Protein AF-A0A1Y3BG03-F1 (afdb_monomer_lite)

InterPro domains:
  IPR049916 WD repeat-containing protein 72-like [PTHR44099] (2-112)

Organism: Euroglyphus maynei (NCBI:txid6958)

Foldseek 3Di:
DVCVVCVLVVLVVLLVVLVVLVVCVVVPPVPDPPPSCPDPLNVCLVVLLVSLLVCCVPVVPSCVVVVQSSLSSNCSSDDLVCCVVPNDCRRRVSNVVPVQWDADNVVRDTGD

Sequence (112 aa):
MIAEARPAAFITTLAKEVTRYNTLQQQQQTSLNIIPHQTVLYRSRPEILRNLELLIKEHEKDVYDLIIETTDIVLYSLDQNALRNKGLGEMFPALTRFQNVTYCLSSKRVAV

Structure (mmCIF, N/CA/C/O backbone):
data_AF-A0A1Y3BG03-F1
#
_entry.id   AF-A0A1Y3BG03-F1
#
loop_
_atom_site.group_PDB
_atom_site.id
_atom_site.type_symbol
_atom_site.label_atom_id
_atom_site.label_alt_id
_atom_site.label_comp_id
_atom_site.label_asym_id
_atom_site.label_entity_id
_atom_site.label_seq_id
_atom_site.pdbx_PDB_ins_code
_atom_site.Cartn_x
_atom_site.Cartn_y
_atom_site.Cartn_z
_atom_site.occupancy
_atom_site.B_iso_or_equiv
_atom_site.auth_seq_id
_atom_site.auth_comp_id
_atom_site.auth_asym_id
_atom_site.auth_atom_id
_atom_site.pdbx_PDB_model_num
ATOM 1 N N . MET A 1 1 ? 4.990 11.421 13.079 1.00 58.62 1 MET A N 1
ATOM 2 C CA . MET A 1 1 ? 4.833 11.653 11.613 1.00 58.62 1 MET A CA 1
ATOM 3 C C . MET A 1 1 ? 3.378 12.023 11.294 1.00 58.62 1 MET A C 1
ATOM 5 O O . MET A 1 1 ? 2.514 11.684 12.086 1.00 58.62 1 MET A O 1
ATOM 9 N N . ILE A 1 2 ? 3.060 12.684 10.162 1.00 63.41 2 ILE A N 1
ATOM 10 C CA . ILE A 1 2 ? 1.644 12.956 9.776 1.00 63.41 2 ILE A CA 1
ATOM 11 C C . ILE A 1 2 ? 0.834 11.651 9.671 1.00 63.41 2 ILE A C 1
ATOM 13 O O . ILE A 1 2 ? -0.347 11.639 10.010 1.00 63.41 2 ILE A O 1
ATOM 17 N N . ALA A 1 3 ? 1.489 10.560 9.259 1.00 61.72 3 ALA A N 1
ATOM 18 C CA . ALA A 1 3 ? 0.911 9.224 9.178 1.00 61.72 3 ALA A CA 1
ATOM 19 C C . ALA A 1 3 ? 0.255 8.775 10.499 1.00 61.72 3 ALA A C 1
ATOM 21 O O . ALA A 1 3 ? -0.892 8.352 10.478 1.00 61.72 3 ALA A O 1
ATOM 22 N N . GLU A 1 4 ? 0.926 8.946 11.640 1.00 72.88 4 GLU A N 1
ATOM 23 C CA . GLU A 1 4 ? 0.414 8.537 12.963 1.00 72.88 4 GLU A CA 1
ATOM 24 C C . GLU A 1 4 ? -0.742 9.422 13.447 1.00 72.88 4 GLU A C 1
ATOM 26 O O . GLU A 1 4 ? -1.650 8.968 14.133 1.00 72.88 4 GLU A O 1
ATOM 31 N N . ALA A 1 5 ? -0.735 10.705 13.079 1.00 76.94 5 ALA A N 1
ATOM 32 C CA . ALA A 1 5 ? -1.795 11.622 13.486 1.00 76.94 5 ALA A CA 1
ATOM 33 C C . ALA A 1 5 ? -3.096 11.390 12.701 1.00 76.94 5 ALA A C 1
ATOM 35 O O . ALA A 1 5 ? -4.179 11.663 13.217 1.00 76.94 5 ALA A O 1
ATOM 36 N N . ARG A 1 6 ? -3.000 10.963 11.428 1.00 88.56 6 ARG A N 1
ATOM 37 C CA . ARG A 1 6 ? -4.151 10.777 10.523 1.00 88.56 6 ARG A CA 1
ATOM 38 C C . ARG A 1 6 ? -3.915 9.628 9.519 1.00 88.56 6 ARG A C 1
ATOM 40 O O . ARG A 1 6 ? -3.752 9.910 8.324 1.00 88.56 6 ARG A 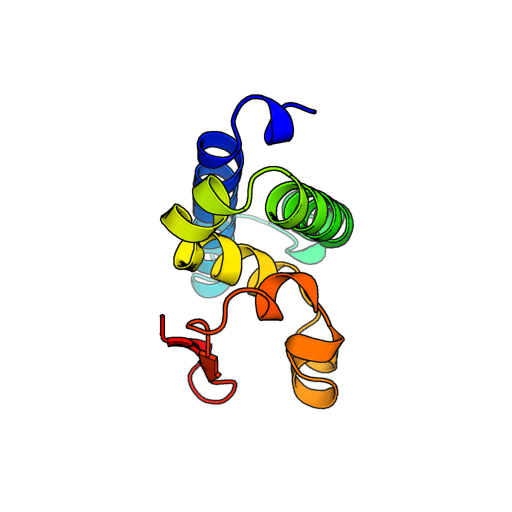O 1
ATOM 47 N N . PRO A 1 7 ? -3.957 8.352 9.954 1.00 90.25 7 PRO A N 1
ATOM 48 C CA . PRO A 1 7 ? -3.653 7.196 9.100 1.00 90.25 7 PRO A CA 1
ATOM 49 C C . PRO A 1 7 ? -4.488 7.152 7.814 1.00 90.25 7 PRO A C 1
ATOM 51 O O . PRO A 1 7 ? -3.947 7.038 6.714 1.00 90.25 7 PRO A O 1
ATOM 54 N N . ALA A 1 8 ? -5.801 7.369 7.927 1.00 91.38 8 ALA A N 1
ATOM 55 C CA . ALA A 1 8 ? -6.711 7.332 6.783 1.00 91.38 8 ALA A CA 1
ATOM 56 C C . ALA A 1 8 ? -6.411 8.404 5.719 1.00 91.38 8 ALA A C 1
ATOM 58 O O . ALA A 1 8 ? -6.460 8.141 4.515 1.00 91.38 8 ALA A O 1
ATOM 59 N N . ALA A 1 9 ? -6.062 9.624 6.142 1.00 93.44 9 ALA A N 1
ATOM 60 C CA . ALA A 1 9 ? -5.722 10.706 5.218 1.00 93.44 9 ALA A CA 1
ATOM 61 C C . ALA A 1 9 ? -4.404 10.422 4.483 1.00 93.44 9 ALA A C 1
ATOM 63 O O . ALA A 1 9 ? -4.286 10.709 3.291 1.00 93.44 9 ALA A O 1
ATOM 64 N N . PHE A 1 10 ? -3.43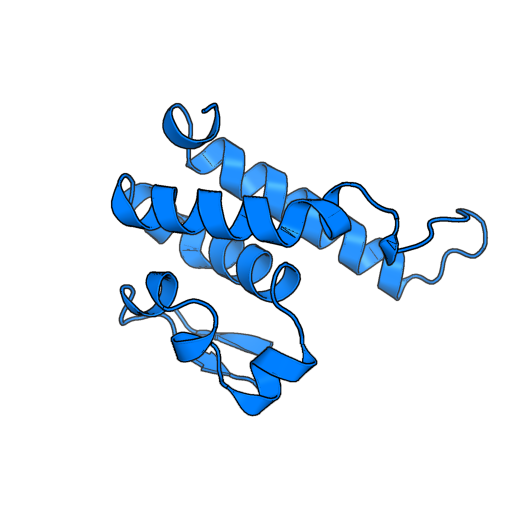0 9.833 5.182 1.00 94.06 10 PHE A N 1
ATOM 65 C CA . PHE A 1 10 ? -2.170 9.405 4.586 1.00 94.06 10 PHE A CA 1
ATOM 66 C C . PHE A 1 10 ? -2.399 8.339 3.507 1.00 94.06 10 PHE A C 1
ATOM 68 O O . PHE A 1 10 ? -1.992 8.546 2.363 1.00 94.06 10 PHE A O 1
ATOM 75 N N . ILE A 1 11 ? -3.115 7.258 3.840 1.00 95.56 11 ILE A N 1
ATOM 76 C CA . ILE A 1 11 ? -3.387 6.135 2.927 1.00 95.56 11 ILE A CA 1
ATOM 77 C C . ILE A 1 11 ? -4.157 6.613 1.693 1.00 95.56 11 ILE A C 1
ATOM 79 O O . ILE A 1 11 ? -3.702 6.429 0.567 1.00 95.56 11 ILE A O 1
ATOM 83 N N . THR A 1 12 ? -5.282 7.306 1.878 1.00 95.25 12 THR A N 1
ATOM 84 C CA . THR A 1 12 ? -6.124 7.749 0.751 1.00 95.25 12 THR A CA 1
ATOM 85 C C . THR A 1 12 ? -5.420 8.745 -0.175 1.00 95.25 12 THR A C 1
ATOM 87 O O . THR A 1 12 ? -5.644 8.726 -1.387 1.00 95.25 12 THR A O 1
ATOM 90 N N . THR A 1 13 ? -4.548 9.606 0.359 1.00 95.06 13 THR A N 1
ATOM 91 C CA . THR A 1 13 ? -3.765 10.548 -0.457 1.00 95.06 13 THR A CA 1
ATOM 92 C C . THR A 1 13 ? -2.705 9.818 -1.278 1.00 95.06 13 THR A C 1
ATOM 94 O O . THR A 1 13 ? -2.569 10.079 -2.474 1.00 95.06 13 THR A O 1
ATOM 97 N N . LEU A 1 14 ? -1.990 8.869 -0.667 1.00 95.19 14 LEU A N 1
ATOM 98 C CA . LEU A 1 14 ? -1.003 8.044 -1.365 1.00 95.19 14 LEU A CA 1
ATOM 99 C C . LEU A 1 14 ? -1.645 7.171 -2.443 1.00 95.19 14 LEU A C 1
ATOM 101 O O . LEU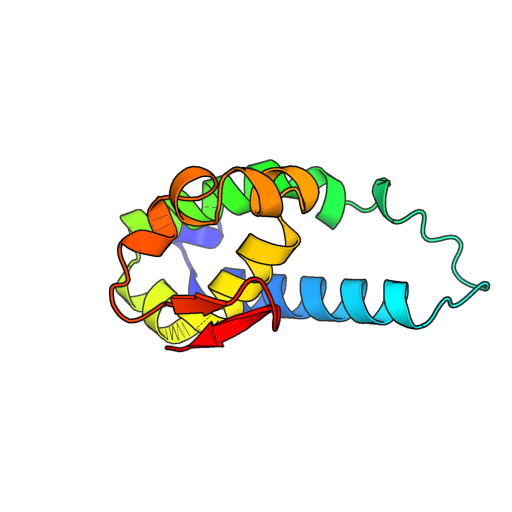 A 1 14 ? -1.119 7.113 -3.551 1.00 95.19 14 LEU A O 1
ATOM 105 N N . ALA A 1 15 ? -2.790 6.551 -2.155 1.00 94.75 15 ALA A N 1
ATOM 106 C CA . ALA A 1 15 ? -3.514 5.722 -3.115 1.00 94.75 15 ALA A CA 1
ATOM 107 C C . ALA A 1 15 ? -3.897 6.518 -4.370 1.00 94.75 15 ALA A C 1
ATOM 109 O O . ALA A 1 15 ? -3.613 6.088 -5.485 1.00 94.75 15 ALA A O 1
ATOM 110 N N . LYS A 1 16 ? -4.438 7.733 -4.200 1.00 94.19 16 LYS A N 1
ATOM 111 C CA . LYS A 1 16 ? -4.745 8.633 -5.325 1.00 94.19 16 LYS A CA 1
ATOM 112 C C . LYS A 1 16 ? -3.510 8.957 -6.160 1.00 94.19 16 LYS A C 1
ATOM 114 O O . LYS A 1 16 ? -3.590 8.969 -7.388 1.00 94.19 16 LYS A O 1
ATOM 119 N N . GLU A 1 17 ? -2.375 9.203 -5.511 1.00 92.12 17 GLU A N 1
ATOM 120 C CA . GLU A 1 17 ? -1.131 9.519 -6.212 1.00 92.12 17 GLU A CA 1
ATOM 121 C C . GLU A 1 17 ? -0.595 8.297 -6.975 1.00 92.12 17 GLU A C 1
ATOM 123 O O . GLU A 1 17 ? -0.212 8.421 -8.138 1.00 92.12 17 GLU A O 1
ATOM 128 N N . VAL A 1 18 ? -0.663 7.100 -6.386 1.00 92.62 18 VAL A N 1
ATOM 129 C CA . VAL A 1 18 ? -0.343 5.830 -7.060 1.00 92.62 18 VAL A CA 1
ATOM 130 C C . VAL A 1 18 ? -1.229 5.621 -8.293 1.00 92.62 18 VAL A C 1
ATOM 132 O O . VAL A 1 18 ? -0.710 5.371 -9.383 1.00 92.62 18 VAL A O 1
ATOM 135 N N . THR A 1 19 ? -2.550 5.789 -8.172 1.00 91.12 19 THR A N 1
ATOM 136 C CA . THR A 1 19 ? -3.483 5.684 -9.307 1.00 91.12 19 THR A CA 1
ATOM 137 C C . THR A 1 19 ? -3.158 6.699 -10.403 1.00 91.12 19 THR A C 1
ATOM 139 O O . THR A 1 19 ? -3.138 6.348 -11.588 1.00 91.12 19 THR A O 1
ATOM 142 N N . ARG A 1 20 ? -2.852 7.948 -10.027 1.00 89.38 20 ARG A N 1
ATOM 143 C CA . ARG A 1 20 ? -2.459 9.011 -10.962 1.00 89.38 20 ARG A CA 1
ATOM 144 C C . ARG A 1 20 ? -1.207 8.623 -11.745 1.00 89.38 20 ARG A C 1
ATOM 146 O O . ARG A 1 20 ? -1.211 8.709 -12.971 1.00 89.38 20 ARG A O 1
ATOM 153 N N . TYR A 1 21 ? -0.158 8.155 -11.066 1.00 86.06 21 TYR A N 1
ATOM 154 C CA . TYR A 1 21 ? 1.084 7.748 -11.729 1.00 86.06 21 TYR A CA 1
ATOM 155 C C . TYR A 1 21 ? 0.914 6.512 -12.610 1.00 86.06 21 TYR A C 1
ATOM 157 O O . TYR A 1 21 ? 1.443 6.499 -13.720 1.00 86.06 21 TYR A O 1
ATOM 165 N N . ASN A 1 22 ? 0.149 5.510 -12.173 1.00 85.94 22 ASN A N 1
ATOM 166 C CA . ASN A 1 22 ? -0.142 4.334 -12.996 1.00 85.94 22 ASN A CA 1
ATOM 167 C C . ASN A 1 22 ? -0.883 4.722 -14.286 1.00 85.94 22 ASN A C 1
ATOM 169 O O . ASN A 1 22 ? -0.540 4.242 -15.366 1.00 85.94 22 ASN A O 1
ATOM 173 N N . THR A 1 23 ? -1.842 5.649 -14.189 1.00 85.81 23 THR A N 1
ATOM 174 C CA . THR A 1 23 ? -2.573 6.181 -15.351 1.00 85.81 23 THR A CA 1
ATOM 175 C C . THR A 1 23 ? -1.633 6.923 -16.305 1.00 85.81 23 THR A C 1
ATOM 177 O O . THR A 1 23 ? -1.644 6.659 -17.506 1.00 85.81 23 THR A O 1
ATOM 180 N N . LEU A 1 24 ? -0.756 7.789 -15.781 1.00 82.88 24 LEU A N 1
ATOM 181 C CA . LEU A 1 24 ? 0.232 8.523 -16.584 1.00 82.88 24 LEU A CA 1
ATOM 182 C C . LEU A 1 24 ? 1.222 7.591 -17.301 1.00 82.88 24 LEU A C 1
ATOM 184 O O . LEU A 1 24 ? 1.564 7.839 -18.456 1.00 82.88 24 LEU A O 1
ATOM 188 N N . GLN A 1 25 ? 1.661 6.510 -16.647 1.00 78.00 25 GLN A N 1
ATOM 189 C CA . GLN A 1 25 ? 2.536 5.510 -17.267 1.00 78.00 25 GLN A CA 1
ATOM 190 C C . GLN A 1 25 ? 1.826 4.738 -18.386 1.00 78.00 25 GLN A C 1
ATOM 192 O O . GLN A 1 25 ? 2.425 4.484 -19.430 1.00 78.00 25 GLN A O 1
ATOM 197 N N . GLN A 1 26 ? 0.551 4.384 -18.197 1.00 76.75 26 GLN A N 1
ATOM 198 C CA . GLN A 1 26 ? -0.223 3.649 -19.198 1.00 76.75 26 GLN A CA 1
ATOM 199 C C . GLN A 1 26 ? -0.581 4.513 -20.416 1.00 76.75 26 GLN A C 1
ATOM 201 O O . GLN A 1 26 ? -0.604 4.009 -21.536 1.00 76.75 26 GLN A O 1
ATOM 206 N N . GLN A 1 27 ? -0.828 5.809 -20.216 1.00 73.38 27 GLN A N 1
ATOM 207 C CA . GLN A 1 27 ? -1.260 6.717 -21.280 1.00 73.38 27 GLN A CA 1
ATOM 208 C C . GLN A 1 27 ? -0.137 7.206 -22.210 1.00 73.38 27 GLN A C 1
ATOM 210 O O . GLN A 1 27 ? -0.457 7.922 -23.154 1.00 73.38 27 GLN A O 1
ATOM 215 N N . GLN A 1 28 ? 1.138 6.843 -21.977 1.00 60.00 28 GLN A N 1
ATOM 216 C CA . GLN A 1 28 ? 2.306 7.263 -22.781 1.00 60.00 28 GLN A CA 1
ATOM 217 C C . GLN A 1 28 ? 2.179 8.701 -23.327 1.00 60.00 28 GLN A C 1
ATOM 219 O O . GLN A 1 28 ? 2.370 8.940 -24.520 1.00 60.00 28 GLN A O 1
ATOM 224 N N . GLN A 1 29 ? 1.812 9.677 -22.487 1.00 55.91 29 GLN A N 1
ATOM 225 C CA . GLN A 1 29 ? 1.743 11.065 -22.942 1.00 55.91 29 GLN A CA 1
ATOM 226 C C . GLN A 1 29 ? 3.164 11.574 -23.186 1.00 55.91 29 GLN A C 1
ATOM 228 O O . GLN A 1 29 ? 3.846 12.055 -22.286 1.00 55.91 29 GLN A O 1
ATOM 233 N N . THR A 1 30 ? 3.589 11.477 -24.445 1.00 52.25 30 THR A N 1
ATOM 234 C CA . THR A 1 30 ? 4.888 11.893 -24.992 1.00 52.25 30 THR A CA 1
ATOM 235 C C . THR A 1 30 ? 5.174 13.393 -24.794 1.00 52.25 30 THR A C 1
ATOM 237 O O . THR A 1 30 ? 6.270 13.856 -25.087 1.00 52.25 30 THR A O 1
ATOM 240 N N . SER A 1 31 ? 4.208 14.168 -24.290 1.00 52.84 31 SER A N 1
ATOM 241 C CA . SER A 1 31 ? 4.306 15.611 -24.047 1.00 52.84 31 SER A CA 1
ATOM 242 C C . SER A 1 31 ? 4.800 15.989 -22.646 1.00 52.84 31 SER A C 1
ATOM 244 O O . SER A 1 31 ? 5.304 17.096 -22.460 1.00 52.84 31 SER A O 1
ATOM 246 N N . LEU A 1 32 ? 4.701 15.093 -21.660 1.00 58.75 32 LEU A N 1
ATOM 247 C CA . LEU A 1 32 ? 5.261 15.293 -20.327 1.00 58.75 32 LEU A CA 1
ATOM 248 C C . LEU A 1 32 ? 6.476 14.378 -20.211 1.00 58.75 32 LEU A C 1
ATOM 250 O O . LEU A 1 32 ? 6.328 13.166 -20.105 1.00 58.75 32 LEU A O 1
ATOM 254 N N . ASN A 1 33 ? 7.679 14.951 -20.237 1.00 63.12 33 ASN A N 1
ATOM 255 C CA . ASN A 1 33 ? 8.961 14.246 -20.109 1.00 63.12 33 ASN A CA 1
ATOM 256 C C . ASN A 1 33 ? 9.163 13.683 -18.675 1.00 63.12 33 ASN A C 1
ATOM 258 O O . ASN A 1 33 ? 10.169 13.937 -18.015 1.00 63.12 33 ASN A O 1
ATOM 262 N N . ILE A 1 34 ? 8.151 12.994 -18.136 1.00 67.06 34 ILE A N 1
ATOM 263 C CA . ILE A 1 34 ? 8.133 12.392 -16.807 1.00 67.06 34 ILE A CA 1
ATOM 264 C C . ILE A 1 34 ? 8.941 11.114 -16.901 1.00 67.06 34 ILE A C 1
ATOM 266 O O . ILE A 1 34 ? 8.465 10.080 -17.363 1.00 67.06 34 ILE A O 1
ATOM 270 N N . ILE A 1 35 ? 10.178 11.192 -16.433 1.00 72.81 35 ILE A N 1
ATOM 271 C CA . ILE A 1 35 ? 11.046 10.036 -16.282 1.00 72.81 35 ILE A CA 1
ATOM 272 C C . ILE A 1 35 ? 10.528 9.232 -15.071 1.00 72.81 35 ILE A C 1
ATOM 274 O O . ILE A 1 35 ? 10.693 9.689 -13.935 1.00 72.81 35 ILE A O 1
ATOM 278 N N . PRO A 1 36 ? 9.904 8.045 -15.248 1.00 68.56 36 PRO A N 1
ATOM 279 C CA . PRO A 1 36 ? 9.140 7.380 -14.180 1.00 68.56 36 PRO A CA 1
ATOM 280 C C . PRO A 1 36 ? 9.969 7.082 -12.923 1.00 68.56 36 PRO A C 1
ATOM 282 O O . PRO A 1 36 ? 9.502 7.242 -11.795 1.00 68.56 36 PRO A O 1
ATOM 285 N N . HIS A 1 37 ? 11.238 6.731 -13.128 1.00 73.81 37 HIS A N 1
ATOM 286 C CA . HIS A 1 37 ? 12.207 6.395 -12.086 1.00 73.81 37 HIS A CA 1
ATOM 287 C C . HIS A 1 37 ? 12.816 7.616 -11.370 1.00 73.81 37 HIS A C 1
ATOM 289 O O . HIS A 1 37 ? 13.560 7.466 -10.401 1.00 73.81 37 HIS A O 1
ATOM 295 N N . GLN A 1 38 ? 12.512 8.838 -11.815 1.00 79.19 38 GLN A N 1
ATOM 296 C CA . GLN A 1 38 ? 12.967 10.072 -11.166 1.00 79.19 38 GLN A CA 1
ATOM 297 C C . GLN A 1 38 ? 11.883 10.754 -10.330 1.00 79.19 38 GLN A C 1
ATOM 299 O O . GLN A 1 38 ? 12.179 11.713 -9.619 1.00 79.19 38 GLN A O 1
ATOM 304 N N . THR A 1 39 ? 10.650 10.251 -10.375 1.00 86.50 39 THR A N 1
ATOM 305 C CA . THR A 1 39 ? 9.542 10.803 -9.596 1.00 86.50 39 THR A CA 1
ATOM 306 C C . THR A 1 39 ? 9.804 10.642 -8.098 1.00 86.50 39 THR A C 1
ATOM 308 O O . THR A 1 39 ? 10.380 9.645 -7.653 1.00 86.50 39 THR A O 1
ATOM 311 N N . VAL A 1 40 ? 9.364 11.622 -7.304 1.00 89.50 40 VAL A N 1
ATOM 312 C CA . VAL A 1 40 ? 9.477 11.557 -5.837 1.00 89.50 40 VAL A CA 1
ATOM 313 C C . VAL A 1 40 ? 8.782 10.299 -5.319 1.00 89.50 40 VAL A C 1
ATOM 315 O O . VAL A 1 40 ? 9.378 9.557 -4.548 1.00 89.50 40 VAL A O 1
ATOM 318 N N . LEU A 1 41 ? 7.589 9.985 -5.839 1.00 91.12 41 LEU A N 1
ATOM 319 C CA . LEU A 1 41 ? 6.841 8.789 -5.452 1.00 91.12 41 LEU A CA 1
ATOM 320 C C . LEU A 1 41 ? 7.647 7.497 -5.677 1.00 91.12 41 LEU A C 1
ATOM 322 O O . LEU A 1 41 ? 7.680 6.636 -4.802 1.00 91.12 41 LEU A O 1
ATOM 326 N N . TYR A 1 42 ? 8.330 7.358 -6.820 1.00 90.06 42 TYR A N 1
ATOM 327 C CA . TYR A 1 42 ? 9.162 6.182 -7.098 1.00 90.06 42 TYR A CA 1
ATOM 328 C C . TYR A 1 42 ? 10.364 6.066 -6.150 1.00 90.06 42 TYR A C 1
ATOM 330 O O . TYR A 1 42 ? 10.716 4.961 -5.728 1.00 90.06 42 TYR A O 1
ATOM 338 N N . ARG A 1 43 ? 10.994 7.196 -5.807 1.00 92.44 43 ARG A N 1
ATOM 339 C CA . ARG A 1 43 ? 12.150 7.243 -4.896 1.00 92.44 43 ARG A CA 1
ATOM 340 C C . ARG A 1 43 ? 11.756 7.014 -3.436 1.00 92.44 43 ARG A C 1
ATOM 342 O O . ARG A 1 43 ? 12.544 6.461 -2.681 1.00 92.44 43 ARG A O 1
ATOM 349 N N . SER A 1 44 ? 10.538 7.389 -3.056 1.00 93.81 44 SER A N 1
ATOM 350 C CA . SER A 1 44 ? 10.022 7.255 -1.691 1.00 93.81 44 SER A CA 1
ATOM 351 C C . SER A 1 44 ? 9.464 5.867 -1.359 1.00 93.81 44 SER A C 1
ATOM 353 O O . SER A 1 44 ? 9.087 5.652 -0.213 1.00 93.81 44 SER A O 1
ATOM 355 N N . ARG A 1 45 ? 9.424 4.911 -2.301 1.00 94.44 45 ARG A N 1
ATOM 356 C CA . ARG A 1 45 ? 8.856 3.561 -2.080 1.00 94.44 45 ARG A CA 1
ATOM 357 C C . ARG A 1 45 ? 9.371 2.848 -0.816 1.00 94.44 45 ARG A C 1
ATOM 359 O O . ARG A 1 45 ? 8.529 2.337 -0.079 1.00 94.44 45 ARG A O 1
ATOM 366 N N . PRO A 1 46 ? 10.685 2.840 -0.498 1.00 94.69 46 PRO A N 1
ATOM 367 C CA . PRO A 1 46 ? 11.169 2.206 0.732 1.00 94.69 46 PRO A CA 1
ATOM 368 C C . PRO A 1 46 ? 10.591 2.853 1.997 1.00 94.69 46 PRO A C 1
ATOM 370 O O . PRO A 1 46 ? 10.159 2.159 2.914 1.00 94.69 46 PRO A O 1
ATOM 373 N N . GLU A 1 47 ? 10.514 4.185 2.019 1.00 95.00 47 GLU A N 1
ATOM 374 C CA . GLU A 1 47 ? 9.942 4.931 3.143 1.00 95.00 47 GLU A CA 1
ATOM 375 C C . GLU A 1 47 ? 8.423 4.758 3.233 1.00 95.00 47 GLU A C 1
ATOM 377 O O . GLU A 1 47 ? 7.872 4.688 4.329 1.00 95.00 47 GLU A O 1
ATOM 382 N N . ILE A 1 48 ? 7.722 4.644 2.102 1.00 95.69 48 ILE A N 1
ATOM 383 C CA . ILE A 1 48 ? 6.282 4.350 2.077 1.00 95.69 48 ILE A CA 1
ATOM 384 C C . ILE A 1 48 ? 6.013 2.991 2.728 1.00 95.69 48 ILE A C 1
ATOM 386 O O . ILE A 1 48 ? 5.166 2.909 3.614 1.00 95.69 48 ILE A O 1
ATOM 390 N N . LEU A 1 49 ? 6.766 1.951 2.351 1.00 95.75 49 LEU A N 1
ATOM 391 C CA . LEU A 1 49 ? 6.633 0.616 2.943 1.00 95.75 49 LEU A CA 1
ATOM 392 C C . LEU A 1 49 ? 6.901 0.644 4.452 1.00 95.75 49 LEU A C 1
ATOM 394 O O . LEU A 1 49 ? 6.106 0.104 5.216 1.00 95.75 49 LEU A O 1
ATOM 398 N N . ARG A 1 50 ? 7.955 1.343 4.893 1.00 95.62 50 ARG A N 1
ATOM 399 C CA . ARG A 1 50 ? 8.271 1.508 6.320 1.00 95.62 50 ARG A CA 1
ATOM 400 C C . ARG A 1 50 ? 7.147 2.202 7.096 1.00 95.62 50 ARG A C 1
ATOM 402 O O . ARG A 1 50 ? 6.806 1.780 8.197 1.00 95.62 50 ARG A O 1
ATOM 409 N N . ASN A 1 51 ? 6.565 3.262 6.534 1.00 95.19 51 ASN A N 1
ATOM 410 C CA . ASN A 1 51 ? 5.440 3.962 7.157 1.00 95.19 51 ASN A CA 1
ATOM 411 C C . ASN A 1 51 ? 4.198 3.070 7.243 1.00 95.19 51 ASN A C 1
ATOM 413 O O . ASN A 1 51 ? 3.537 3.054 8.275 1.00 95.19 51 ASN A O 1
ATOM 417 N N . LEU A 1 52 ? 3.890 2.314 6.186 1.00 95.44 52 LEU A N 1
ATOM 418 C CA . LEU A 1 52 ? 2.763 1.382 6.197 1.00 95.44 52 LEU A CA 1
ATOM 419 C C . LEU A 1 52 ? 2.962 0.255 7.210 1.00 95.44 52 LEU A C 1
ATOM 421 O O . LEU A 1 52 ? 2.012 -0.108 7.891 1.00 95.44 52 LEU A O 1
ATOM 425 N N . GLU A 1 53 ? 4.179 -0.264 7.362 1.00 95.12 53 GLU A N 1
ATOM 426 C CA . GLU A 1 53 ? 4.484 -1.271 8.382 1.00 95.12 53 GLU A CA 1
ATOM 427 C C . GLU A 1 53 ? 4.236 -0.734 9.801 1.00 95.12 53 GLU A C 1
ATOM 429 O O . GLU A 1 53 ? 3.596 -1.404 10.613 1.00 95.12 53 GLU A O 1
ATOM 434 N N . LEU A 1 54 ? 4.652 0.508 10.078 1.00 94.94 54 LEU A N 1
ATOM 435 C CA . LEU A 1 54 ? 4.364 1.178 11.348 1.00 94.94 54 LEU A CA 1
ATOM 436 C C . LEU A 1 54 ? 2.858 1.404 11.552 1.00 94.94 54 LEU A C 1
ATOM 438 O O . LEU A 1 54 ? 2.342 1.140 12.634 1.00 94.94 54 LEU A O 1
ATOM 442 N N . LEU A 1 55 ? 2.137 1.840 10.516 1.00 94.38 55 LEU A N 1
ATOM 443 C CA . LEU A 1 55 ? 0.689 2.037 10.595 1.00 94.38 55 LEU A CA 1
ATOM 444 C C . LEU A 1 55 ? -0.067 0.725 10.813 1.00 94.38 55 LEU A C 1
ATOM 446 O O . LEU A 1 55 ? -0.987 0.692 11.619 1.00 94.38 55 LEU A O 1
ATOM 450 N N . ILE A 1 56 ? 0.329 -0.366 10.157 1.00 94.00 56 ILE A N 1
ATOM 451 C CA . ILE A 1 56 ? -0.261 -1.694 10.391 1.00 94.00 56 ILE A CA 1
ATOM 452 C C . ILE A 1 56 ? -0.021 -2.138 11.838 1.00 94.00 56 ILE A C 1
ATOM 454 O O . ILE A 1 56 ? -0.858 -2.816 12.433 1.00 94.00 56 ILE A O 1
ATOM 458 N N . LYS A 1 57 ? 1.131 -1.781 12.411 1.00 93.56 57 LYS A N 1
ATOM 459 C CA . LYS A 1 57 ? 1.479 -2.127 13.788 1.00 93.56 57 LYS A CA 1
ATOM 460 C C . LYS A 1 57 ? 0.673 -1.334 14.818 1.00 93.56 57 LYS A C 1
ATOM 462 O O . LYS A 1 57 ? 0.156 -1.937 15.750 1.00 93.56 57 LYS A O 1
ATOM 467 N N . GLU A 1 58 ? 0.577 -0.018 14.656 1.00 93.50 58 GLU A N 1
ATOM 468 C CA . GLU A 1 58 ? 0.035 0.885 15.686 1.00 93.50 58 GLU A CA 1
ATOM 469 C C . GLU A 1 58 ? -1.433 1.291 15.437 1.00 93.50 58 GLU A C 1
ATOM 471 O O . GLU A 1 58 ? -2.151 1.640 16.369 1.00 93.50 58 GLU A O 1
ATOM 476 N N . HIS A 1 59 ? -1.905 1.212 14.190 1.00 93.00 59 HIS A N 1
ATOM 477 C CA . HIS A 1 59 ? -3.227 1.670 13.737 1.00 93.00 59 HIS A CA 1
ATOM 478 C C . HIS A 1 59 ? -3.950 0.600 12.900 1.00 93.00 59 HIS A C 1
ATOM 480 O O . HIS A 1 59 ? -4.570 0.895 11.879 1.00 93.00 59 HIS A O 1
ATOM 486 N N . GLU A 1 60 ? -3.877 -0.664 13.329 1.00 90.62 60 GLU A N 1
ATOM 487 C CA . GLU A 1 60 ? -4.354 -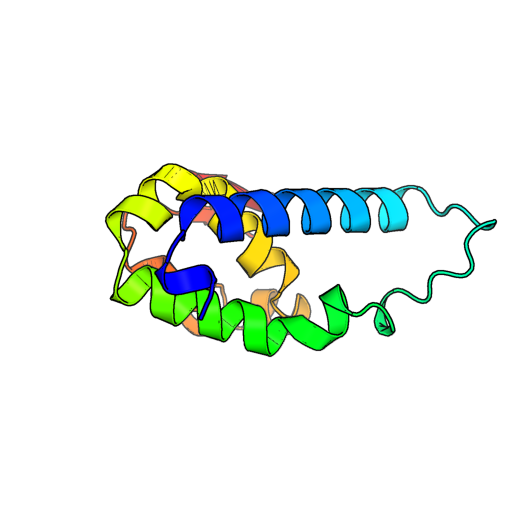1.833 12.573 1.00 90.62 60 GLU A CA 1
ATOM 488 C C . GLU A 1 60 ? -5.792 -1.690 12.045 1.00 90.62 60 GLU A C 1
ATOM 490 O O . GLU A 1 60 ? -6.049 -1.991 10.882 1.00 90.62 60 GLU A O 1
ATOM 495 N N . LYS A 1 61 ? -6.716 -1.174 12.870 1.00 91.06 61 LYS A N 1
ATOM 496 C CA . LYS A 1 61 ? -8.119 -0.954 12.485 1.00 91.06 61 LYS A CA 1
ATOM 497 C C . LYS A 1 61 ? -8.257 0.057 11.342 1.00 91.06 61 LYS A C 1
ATOM 499 O O . LYS A 1 61 ? -8.953 -0.224 10.374 1.00 91.06 61 LYS A O 1
ATOM 504 N N . ASP A 1 62 ? -7.578 1.199 11.439 1.00 91.44 62 ASP A N 1
ATOM 505 C CA . ASP A 1 62 ? -7.655 2.259 10.425 1.00 91.44 62 ASP A CA 1
ATOM 506 C C . ASP A 1 62 ? -7.073 1.792 9.083 1.00 91.44 62 ASP A C 1
ATOM 508 O O . ASP A 1 62 ? -7.543 2.188 8.017 1.00 91.44 62 ASP A O 1
ATOM 512 N N . VAL A 1 63 ? -6.043 0.940 9.134 1.00 93.50 63 VAL A N 1
ATOM 513 C CA . VAL A 1 63 ? -5.456 0.323 7.941 1.00 93.50 63 VAL A CA 1
ATOM 514 C C . VAL A 1 63 ? -6.377 -0.747 7.359 1.00 93.50 63 VAL A C 1
ATOM 516 O O . VAL A 1 63 ? -6.532 -0.809 6.142 1.00 93.50 63 VAL A O 1
ATOM 519 N N . TYR A 1 64 ? -7.003 -1.569 8.204 1.00 91.31 64 TYR A N 1
ATOM 520 C CA . TYR A 1 64 ? -7.946 -2.600 7.770 1.00 91.31 64 TYR A CA 1
ATOM 521 C C . TYR A 1 64 ? -9.156 -2.004 7.041 1.00 91.31 64 TYR A C 1
ATOM 523 O O . TYR A 1 64 ? -9.552 -2.506 5.990 1.00 91.31 64 TYR A O 1
ATOM 531 N N . ASP A 1 65 ? -9.694 -0.891 7.542 1.00 92.31 65 ASP A N 1
ATOM 532 C CA . ASP A 1 65 ? -10.813 -0.187 6.905 1.00 92.31 65 ASP A CA 1
ATOM 533 C C . ASP A 1 65 ? -10.441 0.371 5.507 1.00 92.31 65 ASP A C 1
ATOM 535 O O . ASP A 1 65 ? -11.325 0.658 4.702 1.00 92.31 65 ASP A O 1
ATOM 539 N N . LEU A 1 66 ? -9.141 0.481 5.193 1.00 93.94 66 LEU A N 1
ATOM 540 C CA . LEU A 1 66 ? -8.580 0.949 3.915 1.00 93.94 66 LEU A CA 1
ATOM 541 C C . LEU A 1 66 ? -7.626 -0.082 3.293 1.00 93.94 66 LEU A C 1
ATOM 543 O O . LEU A 1 66 ? -6.578 0.254 2.724 1.00 93.94 66 LEU A O 1
ATOM 547 N N . ILE A 1 67 ? -7.933 -1.367 3.459 1.00 91.69 67 ILE A N 1
ATOM 548 C CA . ILE A 1 67 ? -7.006 -2.443 3.103 1.00 91.69 67 ILE A CA 1
ATOM 549 C C . ILE A 1 67 ? -6.785 -2.571 1.593 1.00 91.69 67 ILE A C 1
ATOM 551 O O . ILE A 1 67 ? -5.696 -2.955 1.161 1.00 91.69 67 ILE A O 1
ATOM 555 N N . ILE A 1 68 ? -7.778 -2.203 0.780 1.00 90.00 68 ILE A N 1
ATOM 556 C CA . ILE A 1 68 ? -7.669 -2.212 -0.684 1.00 90.00 68 ILE A CA 1
ATOM 557 C C . ILE A 1 68 ? -6.645 -1.157 -1.116 1.00 90.00 68 ILE A C 1
ATOM 559 O O . ILE A 1 68 ? -5.653 -1.485 -1.767 1.00 90.00 68 ILE A O 1
ATOM 563 N N . GLU A 1 69 ? -6.819 0.083 -0.659 1.00 93.56 69 GLU A N 1
ATOM 564 C CA . GLU A 1 69 ? -5.912 1.201 -0.916 1.00 93.56 69 GLU A CA 1
ATOM 565 C C . GLU A 1 69 ? -4.504 0.909 -0.400 1.00 93.56 69 GLU A C 1
ATOM 567 O O . GLU A 1 69 ? -3.514 1.145 -1.093 1.00 93.56 69 GLU A O 1
ATOM 572 N N . THR A 1 70 ? -4.409 0.358 0.811 1.00 94.25 70 THR A N 1
ATOM 573 C CA . THR A 1 70 ? -3.134 -0.034 1.417 1.00 94.25 70 THR A CA 1
ATOM 574 C C . THR A 1 70 ? -2.419 -1.066 0.554 1.00 94.25 70 THR A C 1
ATOM 576 O O . THR A 1 70 ? -1.223 -0.927 0.290 1.00 94.25 70 THR A O 1
ATOM 579 N N . THR A 1 71 ? -3.139 -2.078 0.068 1.00 92.00 71 THR A N 1
ATOM 580 C CA . THR A 1 71 ? -2.543 -3.130 -0.758 1.00 92.00 71 THR A CA 1
ATOM 581 C C . THR A 1 71 ? -2.076 -2.587 -2.106 1.00 92.00 71 THR A C 1
ATOM 583 O O . THR A 1 71 ? -0.965 -2.906 -2.528 1.00 92.00 71 THR A O 1
ATOM 586 N N . ASP A 1 72 ? -2.846 -1.709 -2.750 1.00 91.00 72 ASP A N 1
ATOM 587 C CA . ASP A 1 72 ? -2.438 -1.064 -4.004 1.00 91.00 72 ASP A CA 1
ATOM 588 C C . ASP A 1 72 ? -1.146 -0.250 -3.837 1.00 91.00 72 ASP A C 1
ATOM 590 O O . ASP A 1 72 ? -0.241 -0.325 -4.677 1.00 91.00 72 ASP A O 1
ATOM 594 N N . ILE A 1 73 ? -1.009 0.477 -2.722 1.00 95.06 73 ILE A N 1
ATOM 595 C CA . ILE A 1 73 ? 0.214 1.226 -2.404 1.00 95.06 73 ILE A CA 1
ATOM 596 C C . ILE A 1 73 ? 1.396 0.277 -2.172 1.00 95.06 73 ILE A C 1
ATOM 598 O O . ILE A 1 73 ? 2.493 0.541 -2.674 1.00 95.06 73 ILE A O 1
ATOM 602 N N . VAL A 1 74 ? 1.200 -0.827 -1.441 1.00 94.31 74 VAL A N 1
ATOM 603 C CA . VAL A 1 74 ? 2.245 -1.842 -1.215 1.00 94.31 74 VAL A CA 1
ATOM 604 C C . VAL A 1 74 ? 2.698 -2.436 -2.546 1.00 94.31 74 VAL A C 1
ATOM 606 O O 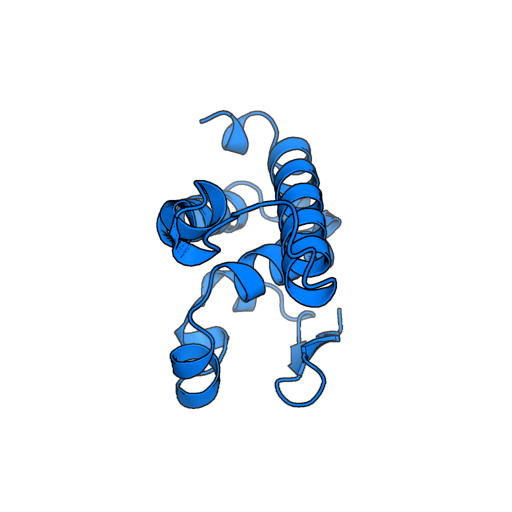. VAL A 1 74 ? 3.893 -2.444 -2.838 1.00 94.31 74 VAL A O 1
ATOM 609 N N . LEU A 1 75 ? 1.764 -2.868 -3.395 1.00 91.12 75 LEU A N 1
ATOM 610 C CA . LEU A 1 75 ? 2.070 -3.471 -4.693 1.00 91.12 75 LEU A CA 1
ATOM 611 C C . LEU A 1 75 ? 2.794 -2.503 -5.629 1.00 91.12 75 LEU A C 1
ATOM 613 O O . LEU A 1 75 ? 3.713 -2.917 -6.333 1.00 91.12 75 LEU A O 1
ATOM 617 N N . TYR A 1 76 ? 2.418 -1.224 -5.624 1.00 91.88 76 TYR A N 1
ATOM 618 C CA . TYR A 1 76 ? 3.158 -0.185 -6.338 1.00 91.88 76 TYR A CA 1
ATOM 619 C C . TYR A 1 76 ? 4.580 -0.012 -5.783 1.00 91.88 76 TYR A C 1
ATOM 621 O O . TYR A 1 76 ? 5.537 0.204 -6.530 1.00 91.88 76 TYR A O 1
ATOM 629 N N . SER A 1 77 ? 4.724 -0.092 -4.461 1.00 93.62 77 SER A N 1
ATOM 630 C CA . SER A 1 77 ? 5.983 0.201 -3.781 1.00 93.62 77 SER A CA 1
ATOM 631 C C . SER A 1 77 ? 7.004 -0.934 -3.903 1.00 93.62 77 SER A C 1
ATOM 633 O O . SER A 1 77 ? 8.209 -0.676 -3.945 1.00 93.62 77 SER A O 1
ATOM 635 N N . LEU A 1 78 ? 6.543 -2.178 -4.026 1.00 93.12 78 LEU A N 1
ATOM 636 C CA . LEU A 1 78 ? 7.397 -3.355 -4.160 1.00 93.12 78 LEU A CA 1
ATOM 637 C C . LEU A 1 78 ? 8.079 -3.460 -5.531 1.00 93.12 78 LEU A C 1
ATOM 639 O O . LEU A 1 78 ? 7.596 -2.979 -6.558 1.00 93.12 78 LEU A O 1
ATOM 643 N N . ASP A 1 79 ? 9.235 -4.124 -5.546 1.00 89.44 79 ASP A N 1
ATOM 644 C CA . ASP A 1 79 ? 9.872 -4.529 -6.794 1.00 89.44 79 ASP A CA 1
ATOM 645 C C . ASP A 1 79 ? 9.102 -5.698 -7.423 1.00 89.44 79 ASP A C 1
ATOM 647 O O . ASP A 1 79 ? 8.928 -6.754 -6.817 1.00 89.44 79 ASP A O 1
ATOM 651 N N . GLN A 1 80 ? 8.644 -5.514 -8.660 1.00 85.81 80 GLN A N 1
ATOM 652 C CA . GLN A 1 80 ? 7.782 -6.480 -9.344 1.00 85.81 80 GLN A CA 1
ATOM 653 C C . GLN A 1 80 ? 8.508 -7.790 -9.690 1.00 85.81 80 GLN A C 1
ATOM 655 O O . GLN A 1 80 ? 7.869 -8.837 -9.796 1.00 85.81 80 GLN A O 1
ATOM 660 N N . ASN A 1 81 ? 9.833 -7.765 -9.883 1.00 87.12 81 ASN A N 1
ATOM 661 C CA . ASN A 1 81 ? 10.605 -8.982 -10.143 1.00 87.12 81 ASN A CA 1
ATOM 662 C C . ASN A 1 81 ? 10.774 -9.791 -8.859 1.00 87.12 81 ASN A C 1
ATOM 664 O O . ASN A 1 81 ? 10.501 -10.990 -8.846 1.00 87.12 81 ASN A O 1
ATOM 668 N N . ALA A 1 82 ? 11.162 -9.128 -7.772 1.00 86.19 82 ALA A N 1
ATOM 669 C CA . ALA A 1 82 ? 11.281 -9.748 -6.463 1.00 86.19 82 ALA A CA 1
ATOM 670 C C . ALA A 1 82 ? 9.928 -10.286 -5.972 1.00 86.19 82 ALA A C 1
ATOM 672 O O . ALA A 1 82 ? 9.876 -11.417 -5.495 1.00 86.19 82 ALA A O 1
ATOM 673 N N . LEU A 1 83 ? 8.831 -9.548 -6.185 1.00 87.88 83 LEU A N 1
ATOM 674 C CA . LEU A 1 83 ? 7.483 -9.971 -5.798 1.00 87.88 83 LEU A CA 1
ATOM 675 C C . LEU A 1 83 ? 7.068 -11.271 -6.497 1.00 87.88 83 LEU A C 1
ATOM 677 O O . LEU A 1 83 ? 6.473 -12.140 -5.865 1.00 87.88 83 LEU A O 1
ATOM 681 N N . ARG A 1 84 ? 7.417 -11.434 -7.780 1.00 84.69 84 ARG A N 1
ATOM 682 C CA . ARG A 1 84 ? 7.151 -12.671 -8.532 1.00 84.69 84 ARG A CA 1
ATOM 683 C C . ARG A 1 84 ? 7.936 -13.875 -8.017 1.00 84.69 84 ARG A C 1
ATOM 685 O O . ARG A 1 84 ? 7.414 -14.981 -8.067 1.00 84.69 84 ARG A O 1
ATOM 692 N N . ASN A 1 85 ? 9.158 -13.660 -7.532 1.00 88.38 85 ASN A N 1
ATOM 693 C CA . ASN A 1 85 ? 10.045 -14.743 -7.102 1.00 88.38 85 ASN A CA 1
ATOM 694 C C . ASN A 1 85 ? 9.846 -15.140 -5.631 1.00 88.38 85 ASN A C 1
ATOM 696 O O . ASN A 1 85 ? 9.933 -16.318 -5.305 1.00 88.38 85 ASN A O 1
ATOM 700 N N . LYS A 1 86 ? 9.609 -14.160 -4.753 1.00 88.56 86 LYS A N 1
ATOM 701 C CA . LYS A 1 86 ? 9.547 -14.319 -3.287 1.00 88.56 86 LYS A CA 1
ATOM 702 C C . LYS A 1 86 ? 8.117 -14.336 -2.740 1.00 88.56 86 LYS A C 1
ATOM 704 O O . LYS A 1 86 ? 7.851 -14.871 -1.671 1.00 88.56 86 LYS A O 1
ATOM 709 N N . GLY A 1 87 ? 7.170 -13.758 -3.478 1.00 85.44 87 GLY A N 1
ATOM 710 C CA . GLY A 1 87 ? 5.790 -13.600 -3.032 1.00 85.44 87 GLY A CA 1
ATOM 711 C C . GLY A 1 87 ? 5.597 -12.457 -2.028 1.00 85.44 87 GLY A C 1
ATOM 712 O O . GLY A 1 87 ? 6.539 -11.919 -1.444 1.00 85.44 87 GLY A O 1
ATOM 713 N N . LEU A 1 88 ? 4.335 -12.063 -1.840 1.00 85.94 88 LEU A N 1
ATOM 714 C CA . LEU A 1 88 ? 3.964 -10.898 -1.030 1.00 85.94 88 LEU A CA 1
ATOM 715 C C . LEU A 1 88 ? 4.306 -11.076 0.454 1.00 85.94 88 LEU A C 1
ATOM 717 O O . LEU A 1 88 ? 4.764 -10.131 1.085 1.00 85.94 88 LEU A O 1
ATOM 721 N N . GLY A 1 89 ? 4.127 -12.285 0.991 1.00 86.25 89 GLY A N 1
ATOM 722 C CA . GLY A 1 89 ? 4.375 -12.559 2.406 1.00 86.25 89 GLY A CA 1
ATOM 723 C C . GLY A 1 89 ? 5.842 -12.446 2.816 1.00 86.25 89 GLY A C 1
ATOM 724 O O . GLY A 1 89 ? 6.119 -11.999 3.920 1.00 86.25 89 GLY A O 1
ATOM 725 N N . GLU A 1 90 ? 6.781 -12.783 1.928 1.00 89.69 90 GLU A N 1
ATOM 726 C CA . GLU A 1 90 ? 8.216 -12.603 2.188 1.00 89.69 90 GLU A CA 1
ATOM 727 C C . GLU A 1 90 ? 8.643 -11.141 1.982 1.00 89.69 90 GLU A C 1
ATOM 729 O O . GLU A 1 90 ? 9.484 -10.620 2.710 1.00 89.69 90 GLU A O 1
ATOM 734 N N . MET A 1 91 ? 8.059 -10.465 0.988 1.00 91.25 91 MET A N 1
ATOM 735 C CA . MET A 1 91 ? 8.418 -9.089 0.636 1.00 91.25 91 MET A CA 1
ATOM 736 C C . MET A 1 91 ? 7.8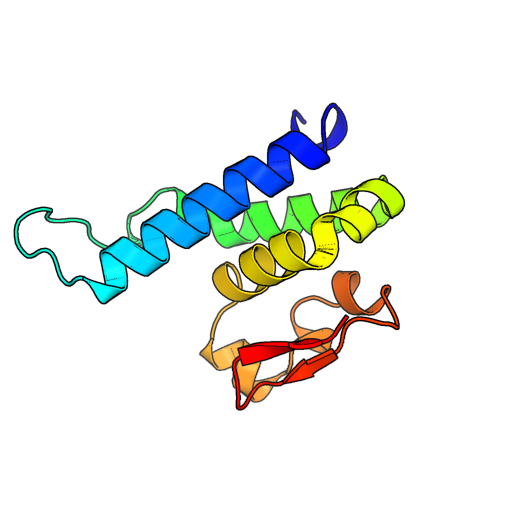34 -8.033 1.576 1.00 91.25 91 MET A C 1
ATOM 738 O O . MET A 1 91 ? 8.461 -6.998 1.789 1.00 91.25 91 MET A O 1
ATOM 742 N N . PHE A 1 92 ? 6.630 -8.265 2.099 1.00 92.44 92 PHE A N 1
ATOM 743 C CA . PHE A 1 92 ? 5.954 -7.355 3.016 1.00 92.44 92 PHE A CA 1
ATOM 744 C C . PHE A 1 92 ? 5.087 -8.136 4.024 1.00 92.44 92 PHE A C 1
ATOM 746 O O . PHE A 1 92 ? 3.856 -8.172 3.906 1.00 92.44 92 PHE A O 1
ATOM 753 N N . PRO A 1 93 ? 5.717 -8.768 5.035 1.00 91.81 93 PRO A N 1
ATOM 754 C CA . PRO A 1 93 ? 5.035 -9.644 5.990 1.00 91.81 93 PRO A CA 1
ATOM 755 C C . PRO A 1 93 ? 3.922 -8.951 6.778 1.00 91.81 93 PRO A C 1
ATOM 757 O O . PRO A 1 93 ? 2.945 -9.598 7.148 1.00 91.81 93 PRO A O 1
ATOM 760 N N . ALA A 1 94 ? 4.027 -7.638 7.009 1.00 91.81 94 ALA A N 1
ATOM 761 C CA . ALA A 1 94 ? 3.050 -6.876 7.783 1.00 91.81 94 ALA A CA 1
ATOM 762 C C . ALA A 1 94 ? 1.612 -7.026 7.252 1.00 91.81 94 ALA A C 1
ATOM 764 O O . ALA A 1 94 ? 0.680 -7.143 8.044 1.00 91.81 94 ALA A O 1
ATOM 765 N N . LEU A 1 95 ? 1.426 -7.112 5.929 1.00 88.88 95 LEU A N 1
ATOM 766 C CA . LEU A 1 95 ? 0.099 -7.268 5.324 1.00 88.88 95 LEU A CA 1
ATOM 767 C C . LEU A 1 95 ? -0.500 -8.666 5.552 1.00 88.88 95 LEU A C 1
ATOM 769 O O . LEU A 1 95 ? -1.716 -8.817 5.559 1.00 88.88 95 LEU A O 1
ATOM 773 N N . THR A 1 96 ? 0.329 -9.685 5.804 1.00 84.06 96 THR A N 1
ATOM 774 C CA . THR A 1 96 ? -0.144 -11.059 6.071 1.00 84.06 96 THR A CA 1
ATOM 775 C C . THR A 1 96 ? -0.849 -11.209 7.420 1.00 84.06 96 THR A C 1
ATOM 777 O O . THR A 1 96 ? -1.488 -12.229 7.670 1.00 84.06 96 THR A O 1
ATOM 780 N N . ARG A 1 97 ? -0.785 -10.185 8.284 1.00 83.81 97 ARG A N 1
ATOM 781 C CA . ARG A 1 97 ? -1.553 -10.128 9.536 1.00 83.81 97 ARG A CA 1
ATOM 782 C C . ARG A 1 97 ? -3.062 -10.080 9.280 1.00 83.81 97 ARG A C 1
ATOM 784 O O . ARG A 1 97 ? -3.836 -10.543 10.113 1.00 83.81 97 ARG A O 1
ATOM 791 N N . PHE A 1 98 ? -3.477 -9.586 8.114 1.00 83.44 98 PHE A N 1
ATOM 792 C CA . PHE A 1 98 ? -4.872 -9.559 7.697 1.00 83.44 98 PHE A CA 1
ATOM 793 C C . PHE A 1 98 ? -5.232 -10.872 6.990 1.00 83.44 98 PHE A C 1
ATOM 795 O O . PHE A 1 98 ? -5.043 -11.016 5.786 1.00 83.44 98 PHE A O 1
ATOM 802 N N . GLN A 1 99 ? -5.771 -11.837 7.743 1.00 66.00 99 GLN A N 1
ATOM 803 C CA . GLN A 1 99 ? -6.090 -13.191 7.251 1.00 66.00 99 GLN A CA 1
ATOM 804 C C . GLN A 1 99 ? -7.089 -13.227 6.080 1.00 66.00 99 GLN A C 1
ATOM 806 O O . GLN A 1 99 ? -7.158 -14.222 5.364 1.00 66.00 99 GLN A O 1
ATOM 811 N N . ASN A 1 100 ? -7.830 -12.139 5.868 1.00 68.00 100 ASN A N 1
ATOM 812 C CA . ASN A 1 100 ? -8.818 -12.016 4.799 1.00 68.00 100 ASN A CA 1
ATOM 813 C C . ASN A 1 100 ? -8.193 -11.549 3.471 1.00 68.00 100 ASN A C 1
ATOM 815 O O . ASN A 1 100 ? -8.827 -11.627 2.427 1.00 68.00 100 ASN A O 1
ATOM 819 N N . VAL A 1 101 ? -6.935 -11.092 3.479 1.00 64.50 101 VAL A N 1
ATOM 820 C CA . VAL A 1 101 ? -6.282 -10.515 2.298 1.00 64.50 101 VAL A CA 1
ATOM 821 C C . VAL A 1 101 ? -5.537 -11.599 1.531 1.00 64.50 101 VAL A C 1
ATOM 823 O O . VAL A 1 101 ? -4.465 -12.053 1.934 1.00 64.50 101 VAL A O 1
ATOM 826 N N . THR A 1 102 ? -6.073 -11.981 0.374 1.00 64.12 102 THR A N 1
ATOM 827 C CA . THR A 1 102 ? -5.409 -12.913 -0.546 1.00 64.12 102 THR A CA 1
ATOM 828 C C . THR A 1 102 ? -5.015 -12.189 -1.829 1.00 64.12 102 THR A C 1
ATOM 830 O O . THR A 1 102 ? -5.862 -11.636 -2.530 1.00 64.12 102 THR A O 1
ATOM 833 N N . TYR A 1 103 ? -3.724 -12.199 -2.172 1.00 65.75 103 TYR A N 1
ATOM 834 C CA . TYR A 1 103 ? -3.225 -11.605 -3.414 1.00 65.75 103 TYR A CA 1
ATOM 835 C C . TYR A 1 103 ? -3.027 -12.662 -4.500 1.00 65.75 103 TYR A C 1
ATOM 837 O O . TYR A 1 103 ? -2.242 -13.599 -4.347 1.00 65.75 103 TYR A O 1
ATOM 845 N N . CYS A 1 104 ? -3.697 -12.486 -5.636 1.00 64.00 104 CYS A N 1
ATOM 846 C CA . CYS A 1 104 ? -3.487 -13.320 -6.811 1.00 64.00 104 CYS A CA 1
ATOM 847 C C . CYS A 1 104 ? -2.442 -12.681 -7.737 1.00 64.00 104 CYS A C 1
ATOM 849 O O . CYS A 1 104 ? -2.735 -11.699 -8.421 1.00 64.00 104 CYS A O 1
ATOM 851 N N . LEU A 1 105 ? -1.250 -13.284 -7.844 1.00 58.41 105 LEU A N 1
ATOM 852 C CA . LEU A 1 105 ? -0.191 -12.807 -8.750 1.00 58.41 105 LEU A CA 1
ATOM 853 C C . LEU A 1 105 ? -0.612 -12.790 -10.230 1.00 58.41 105 LEU A C 1
ATOM 855 O O . LEU A 1 105 ? -0.164 -11.928 -10.982 1.00 58.41 105 LEU A O 1
ATOM 859 N N . SER A 1 106 ? -1.459 -13.733 -10.654 1.00 51.62 106 SER A N 1
ATOM 860 C CA . SER A 1 106 ? -1.875 -13.867 -12.058 1.00 51.62 106 SER A CA 1
ATOM 861 C C . SER A 1 106 ? -2.788 -12.725 -12.505 1.00 51.62 106 SER A C 1
ATOM 863 O O . SER A 1 106 ? -2.607 -12.180 -13.591 1.00 51.62 106 SER A O 1
ATOM 865 N N . SER A 1 107 ? -3.740 -12.331 -11.658 1.00 57.12 107 SER A N 1
ATOM 866 C CA . SER A 1 107 ? -4.687 -11.257 -11.973 1.00 57.12 107 SER A CA 1
ATOM 867 C C . SER A 1 107 ? -4.269 -9.897 -11.412 1.00 57.12 107 SER A C 1
ATOM 869 O O . SER A 1 107 ? -4.871 -8.887 -11.765 1.00 57.12 107 SER A O 1
ATOM 871 N N . LYS A 1 108 ? -3.248 -9.863 -10.544 1.00 61.03 108 LYS A N 1
ATOM 872 C CA . LYS A 1 108 ? -2.877 -8.710 -9.710 1.00 61.03 108 LYS A CA 1
ATOM 873 C C . LYS A 1 108 ? -4.041 -8.181 -8.865 1.00 61.03 108 LYS A C 1
ATOM 875 O O . LYS A 1 108 ? -4.052 -7.006 -8.515 1.00 61.03 108 LYS A O 1
ATOM 880 N N . ARG A 1 109 ? -5.028 -9.027 -8.557 1.00 55.94 109 ARG A N 1
ATOM 881 C CA . ARG A 1 109 ? -6.207 -8.653 -7.769 1.00 55.94 109 ARG A CA 1
ATOM 882 C C . ARG A 1 109 ? -6.040 -9.099 -6.328 1.00 55.94 109 ARG A C 1
ATOM 884 O O . ARG A 1 109 ? -5.469 -10.156 -6.050 1.00 55.94 109 ARG A O 1
ATOM 891 N N . VAL A 1 110 ? -6.577 -8.277 -5.442 1.00 60.81 110 VAL A N 1
ATOM 892 C CA . VAL A 1 110 ? -6.690 -8.536 -4.012 1.00 60.81 110 VAL A CA 1
ATOM 893 C C . VAL A 1 110 ? -8.115 -9.014 -3.756 1.00 60.81 110 VAL A C 1
ATOM 895 O O . VAL A 1 110 ? -9.064 -8.360 -4.187 1.00 60.81 110 VAL A O 1
ATOM 898 N N . ALA A 1 111 ? -8.259 -10.171 -3.118 1.00 59.59 111 ALA A N 1
ATOM 899 C CA . ALA A 1 111 ? -9.508 -10.594 -2.496 1.00 59.59 111 ALA A CA 1
ATOM 900 C C . ALA A 1 111 ? -9.428 -10.240 -1.007 1.00 59.59 111 ALA A C 1
ATOM 902 O O . ALA A 1 111 ? -8.387 -10.485 -0.393 1.00 59.59 111 ALA A O 1
ATOM 903 N N . VAL A 1 112 ? -10.491 -9.632 -0.485 1.00 57.47 112 VAL A N 1
ATOM 904 C CA . VAL A 1 112 ? -10.666 -9.222 0.916 1.00 57.47 112 VAL A CA 1
ATOM 905 C C . VAL A 1 112 ? -11.960 -9.837 1.424 1.00 57.47 112 VAL A C 1
ATOM 907 O O . VAL A 1 112 ? -12.918 -9.873 0.616 1.00 57.47 112 VAL A O 1
#

Secondary structure (DSSP, 8-state):
-HHHH-HHHHHHHHHHHHHHHHHHHHTT-TTS---GGGSHHHHTHHHHHHHHHHHHHH-HHHHHTTHHHHHHHHHHHS-HHHHHHH-HHHH-GGGGG-TT-EEETTTTEEE-

pLDDT: mean 83.27, std 13.3, range [51.62, 95.75]

Radius of gyration: 14.25 Å; chains: 1; bounding box: 24×30×41 Å